Protein AF-A0A7S0X3K2-F1 (afdb_monomer_lite)

Secondary structure (DSSP, 8-state):
-EEE-STTTHHHHHHHHHTT-TT--EEESS-TT----TTHHHHHHHHHHTTSS-HHHHHHHHHHTTGGGG--EEE-TTS-SSS-EEETTTTEEE-PPP-

Radius of gyration: 12.29 Å; chains: 1; bounding box: 33×23×30 Å

Foldseek 3Di:
DEEAQFFLQQVVLVVCVVVLVQPDKYKYLAHNHFGGDPPQRVVLLVCQAVVVDDPVRSLVSCVVVVSVVRQIAMHHNVPDFPDFDQDPVPSHTHGNGHD

Organism: NCBI:txid81844

pLDDT: mean 79.02, std 14.31, range [46.84, 95.06]

Structure (mmCIF, N/CA/C/O backbone):
data_AF-A0A7S0X3K2-F1
#
_entry.id   AF-A0A7S0X3K2-F1
#
loop_
_atom_site.group_PDB
_atom_site.id
_atom_site.type_symbol
_atom_site.label_atom_id
_atom_site.label_alt_id
_atom_site.label_comp_id
_atom_site.label_asym_id
_atom_site.label_entity_id
_atom_site.label_seq_id
_atom_site.pdbx_PDB_ins_code
_atom_site.Cartn_x
_atom_site.Cartn_y
_atom_site.Cartn_z
_atom_site.occupancy
_atom_site.B_iso_or_equiv
_atom_site.auth_seq_id
_atom_site.auth_comp_id
_atom_site.auth_asym_id
_atom_site.auth_atom_id
_atom_site.pdbx_PDB_model_num
ATOM 1 N N . MET A 1 1 ? -10.779 -4.997 4.091 1.00 81.62 1 MET A N 1
ATOM 2 C CA . MET A 1 1 ? -9.514 -4.357 3.669 1.00 81.62 1 MET A CA 1
ATOM 3 C C . MET A 1 1 ? -8.726 -5.346 2.829 1.00 81.62 1 MET A C 1
ATOM 5 O O . MET A 1 1 ?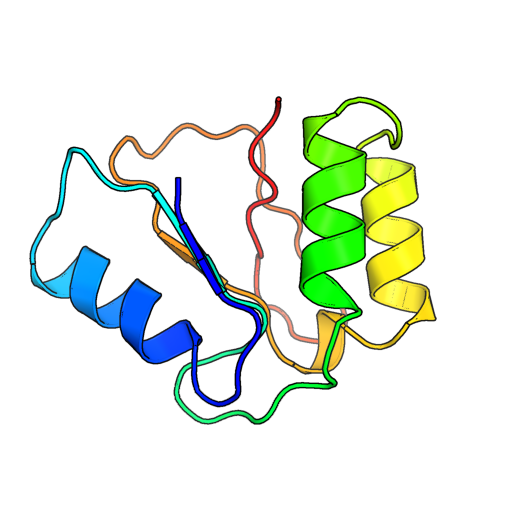 -8.658 -6.507 3.210 1.00 81.62 1 MET A O 1
ATOM 9 N N . LEU A 1 2 ? -8.173 -4.898 1.704 1.00 88.62 2 LEU A N 1
ATOM 10 C CA . LEU A 1 2 ? -7.303 -5.679 0.827 1.00 88.62 2 LEU A CA 1
ATOM 11 C C . LEU A 1 2 ? -5.868 -5.165 0.957 1.00 88.62 2 LEU A C 1
ATOM 13 O O . LEU A 1 2 ? -5.635 -3.964 0.820 1.00 88.62 2 LEU A O 1
ATOM 17 N N . VAL A 1 3 ? -4.925 -6.075 1.194 1.00 88.94 3 VAL A N 1
ATOM 18 C CA . VAL A 1 3 ? -3.483 -5.800 1.195 1.00 88.94 3 VAL A CA 1
ATOM 19 C C . VAL A 1 3 ? -2.883 -6.541 0.010 1.00 88.94 3 VAL A C 1
ATOM 21 O O . VAL A 1 3 ? -3.055 -7.752 -0.109 1.00 88.94 3 VAL A O 1
ATOM 24 N N . LEU A 1 4 ? -2.244 -5.807 -0.896 1.00 90.88 4 LEU A N 1
ATOM 25 C CA . LEU A 1 4 ? -1.797 -6.314 -2.187 1.00 90.88 4 LEU A CA 1
ATOM 26 C C . LEU A 1 4 ? -0.286 -6.167 -2.311 1.00 90.88 4 LEU A C 1
ATOM 28 O O . LEU A 1 4 ? 0.228 -5.069 -2.516 1.00 90.88 4 LEU A O 1
ATOM 32 N N . ASP A 1 5 ? 0.402 -7.295 -2.220 1.00 90.38 5 ASP A N 1
ATOM 33 C CA . ASP A 1 5 ? 1.858 -7.391 -2.279 1.00 90.38 5 ASP A CA 1
ATOM 34 C C . ASP A 1 5 ? 2.264 -8.144 -3.539 1.00 90.38 5 ASP A C 1
ATOM 36 O O . ASP A 1 5 ? 2.520 -9.342 -3.549 1.00 90.38 5 ASP A O 1
ATOM 40 N N . SER A 1 6 ? 2.133 -7.436 -4.653 1.00 91.31 6 SER A N 1
ATOM 41 C CA . SER A 1 6 ? 2.471 -7.925 -5.984 1.00 91.31 6 SER A CA 1
ATOM 42 C C . SER A 1 6 ? 2.901 -6.756 -6.859 1.00 91.31 6 SER A C 1
ATOM 44 O O . SER A 1 6 ? 2.554 -5.596 -6.590 1.00 91.31 6 SER A O 1
ATOM 46 N N . CYS A 1 7 ? 3.655 -7.056 -7.915 1.00 92.06 7 CYS A N 1
ATOM 47 C CA . CYS A 1 7 ? 3.980 -6.085 -8.953 1.00 92.06 7 CYS A CA 1
ATOM 48 C C . CYS A 1 7 ? 2.700 -5.465 -9.525 1.00 92.06 7 CYS A C 1
ATOM 50 O O . CYS A 1 7 ? 1.694 -6.151 -9.713 1.00 92.06 7 CYS A O 1
ATOM 52 N N . PHE A 1 8 ? 2.754 -4.168 -9.818 1.00 93.56 8 PHE A N 1
ATOM 53 C CA . PHE A 1 8 ? 1.657 -3.395 -10.400 1.00 93.56 8 PHE A CA 1
ATOM 54 C C . PHE A 1 8 ? 0.396 -3.346 -9.520 1.00 93.56 8 PHE A C 1
ATOM 56 O O . PHE A 1 8 ? -0.685 -2.981 -9.989 1.00 93.56 8 PHE A O 1
ATOM 63 N N . SER A 1 9 ? 0.514 -3.680 -8.228 1.00 93.06 9 SER A N 1
ATOM 64 C CA . SER A 1 9 ? -0.610 -3.714 -7.282 1.00 93.06 9 SER A CA 1
ATOM 65 C C . SER A 1 9 ? -1.329 -2.368 -7.151 1.00 93.06 9 SER A C 1
ATOM 67 O O . SER A 1 9 ? -2.530 -2.342 -6.875 1.00 93.06 9 SER A O 1
ATOM 69 N N . GLY A 1 10 ? -0.659 -1.253 -7.456 1.00 91.88 10 GLY A N 1
ATOM 70 C CA . GLY A 1 10 ? -1.282 0.068 -7.522 1.00 91.88 10 GLY A CA 1
ATOM 71 C C . GLY A 1 10 ? -2.415 0.179 -8.547 1.00 91.88 10 GLY A C 1
ATOM 72 O O . GLY A 1 10 ? -3.289 1.031 -8.390 1.00 91.88 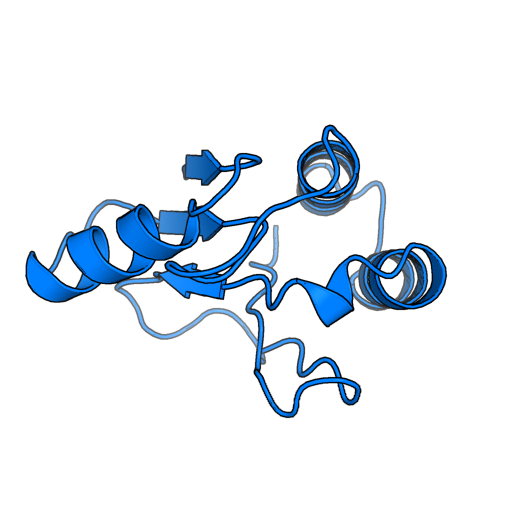10 GLY A O 1
ATOM 73 N N . ARG A 1 11 ? -2.496 -0.723 -9.540 1.00 95.06 11 ARG A N 1
ATOM 74 C CA . ARG A 1 11 ? -3.630 -0.756 -10.478 1.00 95.06 11 ARG A CA 1
ATOM 75 C C . ARG A 1 11 ? -4.957 -1.028 -9.768 1.00 95.06 11 ARG A C 1
ATOM 77 O O . ARG A 1 11 ? -5.992 -0.514 -10.180 1.00 95.06 11 ARG A O 1
ATOM 84 N N . TRP A 1 12 ? -4.942 -1.777 -8.669 1.00 94.44 12 TRP A N 1
ATOM 85 C CA . TRP A 1 12 ? -6.141 -2.026 -7.868 1.00 94.44 12 TRP A CA 1
ATOM 86 C C . TRP A 1 12 ? -6.600 -0.786 -7.099 1.00 94.44 12 TRP A C 1
ATOM 88 O O . TRP A 1 12 ? -7.801 -0.565 -6.962 1.00 94.44 12 TRP A O 1
ATOM 98 N N . VAL A 1 13 ? -5.658 0.045 -6.643 1.00 90.88 13 VAL A N 1
ATOM 99 C CA . VAL A 1 13 ? -5.949 1.339 -6.005 1.00 90.88 13 VAL A CA 1
ATOM 100 C C . VAL A 1 13 ? -6.599 2.293 -7.009 1.00 90.88 13 VAL A C 1
ATOM 102 O O . VAL A 1 13 ? -7.590 2.948 -6.686 1.00 90.88 13 VAL A O 1
ATOM 105 N N . GLU A 1 14 ? -6.082 2.345 -8.238 1.00 92.38 14 GLU A N 1
ATOM 106 C CA . GLU A 1 14 ? -6.682 3.121 -9.331 1.00 92.38 14 GLU A CA 1
ATOM 107 C C . GLU A 1 14 ? -8.086 2.626 -9.672 1.00 92.38 14 GLU A C 1
ATOM 109 O O . GLU A 1 14 ? -9.016 3.424 -9.686 1.00 92.38 14 GLU A O 1
ATOM 114 N N . LEU A 1 15 ? -8.265 1.316 -9.863 1.00 94.12 15 LEU A N 1
ATOM 115 C CA . LEU A 1 15 ? -9.564 0.727 -10.195 1.00 94.12 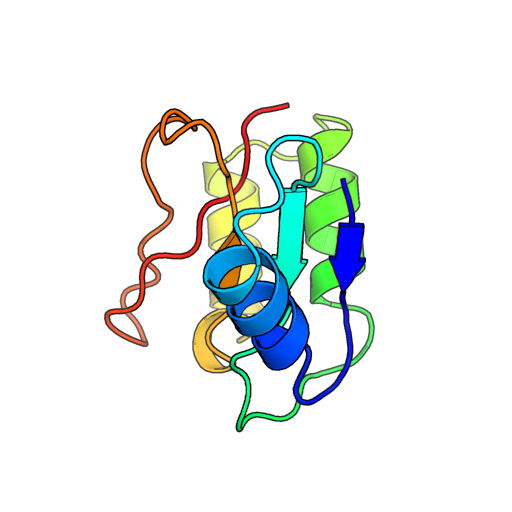15 LEU A CA 1
ATOM 116 C C . LEU A 1 15 ? -10.608 0.953 -9.097 1.00 94.12 15 LEU A C 1
ATOM 118 O O . LEU A 1 15 ? -11.760 1.252 -9.406 1.00 94.12 15 LEU A O 1
ATOM 122 N N . ALA A 1 16 ? -10.226 0.827 -7.823 1.00 91.44 16 ALA A N 1
ATOM 123 C CA . ALA A 1 16 ? -11.129 1.100 -6.708 1.00 91.44 16 ALA A CA 1
ATOM 124 C C . ALA A 1 16 ? -11.575 2.572 -6.693 1.00 91.44 16 ALA A C 1
ATOM 126 O O . ALA A 1 16 ? -12.752 2.857 -6.467 1.00 91.44 16 ALA A O 1
ATOM 127 N N . ARG A 1 17 ? -10.660 3.494 -7.026 1.00 89.69 17 ARG A N 1
ATOM 128 C CA . ARG A 1 17 ? -10.954 4.925 -7.174 1.00 89.69 17 ARG A CA 1
ATOM 129 C C . ARG A 1 17 ? -11.845 5.218 -8.378 1.00 89.69 17 ARG A C 1
ATOM 131 O O . ARG A 1 17 ? -12.846 5.904 -8.215 1.00 89.69 17 ARG A O 1
ATOM 138 N N . GLU A 1 18 ? -11.503 4.692 -9.552 1.00 93.25 18 GLU A N 1
ATOM 139 C CA . GLU A 1 18 ? -12.267 4.844 -10.800 1.00 93.25 18 GLU A CA 1
ATOM 140 C C . GLU A 1 18 ? -13.711 4.347 -10.639 1.00 93.25 18 GLU A C 1
ATOM 142 O O . GLU A 1 18 ? -14.640 4.939 -11.183 1.00 93.25 18 GLU A O 1
ATOM 147 N N . ARG A 1 19 ? -13.905 3.271 -9.866 1.00 94.81 19 ARG A N 1
ATOM 148 C CA . ARG A 1 19 ? -15.220 2.665 -9.617 1.00 94.81 19 ARG A CA 1
ATOM 149 C C . ARG A 1 19 ? -15.966 3.242 -8.416 1.00 94.81 19 ARG A C 1
ATOM 151 O O . ARG A 1 19 ? -17.113 2.858 -8.214 1.00 94.81 19 ARG A O 1
ATOM 158 N N . GLY A 1 20 ? -15.341 4.112 -7.622 1.00 90.44 20 GLY A N 1
ATOM 159 C CA . GLY A 1 20 ? -15.952 4.665 -6.412 1.00 90.44 20 GLY A CA 1
ATOM 160 C C . GLY A 1 20 ? -16.407 3.584 -5.424 1.00 90.44 20 GLY A C 1
ATOM 161 O O . GLY A 1 20 ? -17.541 3.620 -4.959 1.00 90.44 20 GLY A O 1
ATOM 162 N N . LEU A 1 21 ? -15.564 2.584 -5.143 1.00 90.69 21 LEU A N 1
ATOM 163 C CA . LEU A 1 21 ? -15.934 1.483 -4.244 1.00 90.69 21 LEU A CA 1
ATOM 164 C C . LEU A 1 21 ? -16.017 1.964 -2.789 1.00 90.69 21 LEU A C 1
ATOM 166 O O . LEU A 1 21 ? -15.004 2.109 -2.121 1.00 90.69 21 LEU A O 1
ATOM 170 N N . HIS A 1 22 ? -17.215 2.198 -2.264 1.00 88.25 22 HIS A N 1
ATOM 171 C CA . HIS A 1 22 ? -17.382 2.790 -0.930 1.00 88.25 22 HIS A CA 1
ATOM 172 C C . HIS A 1 22 ? -17.144 1.828 0.246 1.00 88.25 22 HIS A C 1
ATOM 174 O O . HIS A 1 22 ? -16.963 2.272 1.376 1.00 88.25 22 HIS A O 1
ATOM 180 N N . ASP A 1 23 ? -17.140 0.524 -0.007 1.00 88.81 23 ASP A N 1
ATOM 181 C CA . ASP A 1 23 ? -17.050 -0.559 0.977 1.00 88.81 23 ASP A CA 1
ATOM 182 C C . ASP A 1 23 ? -15.674 -1.248 1.001 1.00 88.81 23 ASP A C 1
ATOM 184 O O . ASP A 1 23 ? -15.440 -2.174 1.783 1.00 88.81 23 ASP A O 1
ATOM 188 N N . VAL A 1 24 ? -14.736 -0.790 0.166 1.00 87.00 24 VAL A N 1
ATOM 189 C CA . VAL A 1 24 ? -13.423 -1.415 0.001 1.00 87.00 24 VAL A CA 1
ATOM 190 C C . VAL A 1 24 ? -12.304 -0.447 0.352 1.00 87.00 24 VAL A C 1
ATOM 192 O O . VAL A 1 24 ? -12.210 0.657 -0.171 1.00 87.00 24 VAL A O 1
ATOM 195 N N . VAL A 1 25 ? -11.375 -0.931 1.175 1.00 87.12 25 VAL A N 1
ATOM 196 C CA . VAL A 1 25 ? -10.061 -0.313 1.370 1.00 87.12 25 VAL A CA 1
ATOM 197 C C . VAL A 1 25 ? -9.015 -1.145 0.660 1.00 87.12 25 VAL A C 1
ATOM 199 O O . VAL A 1 25 ? -8.993 -2.366 0.841 1.00 87.12 25 VAL A O 1
ATOM 202 N N . VAL A 1 26 ? -8.136 -0.490 -0.093 1.00 89.19 26 VAL A N 1
ATOM 203 C CA . VAL A 1 26 ? -7.022 -1.136 -0.796 1.00 89.19 26 VAL A CA 1
ATOM 204 C C . VAL A 1 26 ? -5.711 -0.526 -0.318 1.00 89.19 26 VAL A C 1
ATOM 206 O O . VAL A 1 26 ? -5.559 0.691 -0.359 1.00 89.19 26 VAL A O 1
ATOM 209 N N . GLN A 1 27 ? -4.759 -1.356 0.098 1.00 88.06 27 GLN A N 1
ATOM 210 C CA . GLN A 1 27 ? -3.367 -0.977 0.338 1.00 88.06 27 GLN A CA 1
ATOM 211 C C . GLN A 1 27 ? -2.476 -1.806 -0.590 1.00 88.06 27 GLN A C 1
ATOM 213 O O . GLN A 1 27 ? -2.535 -3.032 -0.569 1.00 88.06 27 GLN A O 1
ATOM 218 N N . ALA A 1 28 ? -1.667 -1.146 -1.409 1.00 89.69 28 ALA A N 1
ATOM 219 C CA . ALA A 1 28 ? -0.809 -1.768 -2.407 1.00 89.69 28 ALA A CA 1
ATOM 220 C C . ALA A 1 28 ? 0.669 -1.506 -2.107 1.00 89.69 28 ALA A C 1
ATOM 222 O O . ALA A 1 28 ? 1.045 -0.392 -1.731 1.00 89.69 28 ALA A O 1
ATOM 223 N N . ALA A 1 29 ? 1.495 -2.531 -2.318 1.00 89.31 29 ALA A N 1
ATOM 224 C CA . ALA A 1 29 ? 2.934 -2.496 -2.086 1.00 89.31 29 ALA A CA 1
ATOM 225 C C . ALA A 1 29 ? 3.683 -1.597 -3.071 1.00 89.31 29 ALA A C 1
ATOM 227 O O . ALA A 1 29 ? 4.789 -1.152 -2.765 1.00 89.31 29 ALA A O 1
ATOM 228 N N . CYS A 1 30 ? 3.100 -1.337 -4.246 1.00 88.44 30 CYS A N 1
ATOM 229 C CA . CYS A 1 30 ? 3.708 -0.468 -5.242 1.00 88.44 30 CYS A CA 1
ATOM 230 C C . CYS A 1 30 ? 2.715 0.320 -6.103 1.00 88.44 30 CYS A C 1
ATOM 232 O O . CYS A 1 30 ? 1.505 0.088 -6.047 1.00 88.44 30 CYS A O 1
ATOM 234 N N . ALA A 1 31 ? 3.220 1.263 -6.905 1.00 88.44 31 ALA A N 1
ATOM 235 C CA . ALA A 1 31 ? 2.421 1.963 -7.911 1.00 88.44 31 ALA A CA 1
ATOM 236 C C . ALA A 1 31 ? 2.032 1.049 -9.094 1.00 88.44 31 ALA A C 1
ATOM 238 O O . ALA A 1 31 ? 2.587 -0.028 -9.299 1.00 88.44 31 ALA A O 1
ATOM 239 N N . SER A 1 32 ? 1.068 1.486 -9.911 1.00 90.50 32 SER A N 1
ATOM 240 C CA . SER A 1 32 ? 0.515 0.717 -11.043 1.00 90.50 32 SER A CA 1
ATOM 241 C C . SER A 1 32 ? 1.523 0.368 -12.144 1.00 90.50 32 SER A C 1
ATOM 243 O O . SER A 1 32 ? 1.278 -0.563 -12.904 1.00 90.50 32 SER A O 1
ATOM 245 N N . GLY A 1 33 ? 2.652 1.078 -12.222 1.00 89.38 33 GLY A N 1
ATOM 246 C CA . GLY A 1 33 ? 3.727 0.839 -13.190 1.00 89.38 33 GLY A CA 1
ATOM 247 C C . GLY A 1 33 ? 4.989 0.206 -12.603 1.00 89.38 33 GLY A C 1
ATOM 248 O O . GLY A 1 33 ? 6.005 0.163 -13.290 1.00 89.38 33 GLY A O 1
ATOM 249 N N . GLU A 1 34 ? 4.960 -0.241 -11.346 1.00 89.31 34 GLU A N 1
ATOM 250 C CA . GLU A 1 34 ? 6.170 -0.627 -10.615 1.00 89.31 34 GLU A CA 1
ATOM 251 C C . GLU A 1 34 ? 6.151 -2.084 -10.164 1.00 89.31 34 GLU A C 1
ATOM 253 O O . GLU A 1 34 ? 5.104 -2.678 -9.917 1.00 89.31 34 GLU A O 1
ATOM 258 N N . THR A 1 35 ? 7.338 -2.674 -10.061 1.00 89.12 35 THR A N 1
ATOM 259 C CA . THR A 1 35 ? 7.537 -4.002 -9.478 1.00 89.12 35 THR A CA 1
ATOM 260 C C . THR A 1 35 ? 7.736 -3.900 -7.974 1.00 89.12 35 THR A C 1
ATOM 262 O O . THR A 1 35 ? 8.200 -2.871 -7.483 1.00 89.12 35 THR A O 1
ATOM 265 N N . THR A 1 36 ? 7.434 -4.978 -7.249 1.00 86.25 36 THR A N 1
ATOM 266 C CA . THR A 1 36 ? 7.656 -5.036 -5.803 1.00 86.25 36 THR A CA 1
ATOM 267 C C . THR A 1 36 ? 8.681 -6.095 -5.402 1.00 86.25 36 THR A C 1
ATOM 269 O O . THR A 1 36 ? 8.974 -7.005 -6.176 1.00 86.25 36 THR A O 1
ATOM 272 N N . TYR A 1 37 ? 9.237 -5.956 -4.199 1.00 78.25 37 TYR A N 1
ATOM 273 C CA . TYR A 1 37 ? 9.977 -7.015 -3.524 1.00 78.25 37 TYR A CA 1
ATOM 274 C C . TYR A 1 37 ? 8.986 -7.840 -2.715 1.00 78.25 37 TYR A C 1
ATOM 276 O O . TYR A 1 37 ? 8.329 -7.294 -1.828 1.00 78.25 37 TYR A O 1
ATOM 284 N N . ASP A 1 38 ? 8.911 -9.135 -3.007 1.00 74.50 38 ASP A N 1
ATOM 285 C CA . ASP A 1 38 ? 7.955 -10.024 -2.356 1.00 74.50 38 ASP A CA 1
ATOM 286 C C . ASP A 1 38 ? 8.083 -10.003 -0.820 1.00 74.50 38 ASP A C 1
ATOM 288 O O . ASP A 1 38 ? 9.181 -9.946 -0.256 1.00 74.50 38 ASP A O 1
ATOM 292 N N . ASP A 1 39 ? 6.928 -10.096 -0.152 1.00 77.25 39 ASP A N 1
ATOM 293 C CA . ASP A 1 39 ? 6.735 -10.415 1.273 1.00 77.25 39 ASP A CA 1
ATOM 294 C C . ASP A 1 39 ? 7.151 -9.323 2.288 1.00 77.25 39 ASP A C 1
ATOM 296 O O . ASP A 1 39 ? 6.787 -9.375 3.467 1.00 77.25 39 ASP A O 1
ATOM 300 N N . LEU A 1 40 ? 7.868 -8.277 1.867 1.00 80.12 40 LEU A N 1
ATOM 301 C CA . LEU A 1 40 ? 8.267 -7.188 2.771 1.00 80.12 40 LEU A CA 1
ATOM 302 C C . LEU A 1 40 ? 7.093 -6.284 3.162 1.00 80.12 40 LEU A C 1
ATOM 304 O O . LEU A 1 40 ? 6.999 -5.856 4.318 1.00 80.12 40 LEU A O 1
ATOM 308 N N . PHE A 1 41 ? 6.204 -5.980 2.216 1.00 84.06 41 PHE A N 1
ATOM 309 C CA . PHE A 1 41 ? 5.091 -5.071 2.464 1.00 84.06 41 PHE A CA 1
ATOM 310 C C . PHE A 1 41 ? 4.010 -5.742 3.314 1.00 84.06 41 PHE A C 1
ATOM 312 O O . PHE A 1 41 ? 3.591 -5.175 4.324 1.00 84.06 41 PHE A O 1
ATOM 319 N N . THR A 1 42 ? 3.614 -6.973 2.980 1.00 87.38 42 THR A N 1
ATOM 320 C CA . THR A 1 42 ? 2.578 -7.701 3.734 1.00 87.38 42 THR A CA 1
ATOM 321 C C . THR A 1 42 ? 2.962 -7.879 5.196 1.00 87.38 42 THR A C 1
ATOM 323 O O . THR A 1 42 ? 2.167 -7.555 6.080 1.00 87.38 42 THR A O 1
ATOM 326 N N . ARG A 1 43 ? 4.194 -8.331 5.477 1.00 86.50 43 ARG A N 1
ATOM 327 C CA . ARG A 1 43 ? 4.671 -8.531 6.856 1.00 86.50 43 ARG A CA 1
ATOM 328 C C . ARG A 1 43 ? 4.607 -7.257 7.680 1.00 86.50 43 ARG A C 1
ATOM 330 O O . ARG A 1 43 ? 4.217 -7.297 8.842 1.00 86.50 43 ARG A O 1
ATOM 337 N N . LEU A 1 44 ? 4.988 -6.129 7.092 1.00 86.38 44 LEU A N 1
ATOM 338 C CA . LEU A 1 44 ? 4.911 -4.842 7.765 1.00 86.38 44 LEU A CA 1
ATOM 339 C C . LEU A 1 44 ? 3.461 -4.465 8.094 1.00 86.38 44 LEU A C 1
ATOM 341 O O . LEU A 1 44 ? 3.164 -4.121 9.237 1.00 86.38 44 LEU A O 1
ATOM 345 N N . ILE A 1 45 ? 2.580 -4.525 7.091 1.00 84.19 45 ILE A N 1
ATOM 346 C CA . ILE A 1 45 ? 1.177 -4.120 7.214 1.00 84.19 45 ILE A CA 1
ATOM 347 C C . ILE A 1 45 ? 0.451 -4.980 8.249 1.00 84.19 45 ILE A C 1
ATOM 349 O O . ILE A 1 45 ? -0.248 -4.441 9.102 1.00 84.19 45 ILE A O 1
ATOM 353 N N . VAL A 1 46 ? 0.667 -6.297 8.231 1.00 86.38 46 VAL A N 1
ATOM 354 C CA . VAL A 1 46 ? 0.075 -7.224 9.207 1.00 86.38 46 VAL A CA 1
ATOM 355 C C . VAL A 1 46 ? 0.519 -6.885 10.630 1.00 86.38 46 VAL A C 1
ATOM 357 O O . VAL A 1 46 ? -0.321 -6.750 11.514 1.00 86.38 46 VAL A O 1
ATOM 360 N N . ARG A 1 47 ? 1.822 -6.684 10.857 1.00 87.62 47 ARG A N 1
ATOM 361 C CA . ARG A 1 47 ? 2.349 -6.366 12.194 1.00 87.62 47 ARG A CA 1
ATOM 362 C C . ARG A 1 47 ? 1.851 -5.019 12.714 1.00 87.62 47 ARG A C 1
ATOM 364 O O . ARG A 1 47 ? 1.554 -4.891 13.897 1.00 87.62 47 ARG A O 1
ATOM 371 N N . TYR A 1 48 ? 1.737 -4.027 11.834 1.00 85.00 48 TYR A N 1
ATOM 372 C CA . TYR A 1 48 ? 1.170 -2.729 12.187 1.00 85.00 48 TYR A CA 1
ATOM 373 C C . TYR A 1 48 ? -0.311 -2.842 12.580 1.00 85.00 48 TYR A C 1
ATOM 375 O O . TYR A 1 48 ? -0.697 -2.355 13.640 1.00 85.00 48 TYR A O 1
ATOM 383 N N . HIS A 1 49 ? -1.121 -3.561 11.795 1.00 82.00 49 HIS A N 1
ATOM 384 C CA . HIS A 1 49 ? -2.546 -3.771 12.093 1.00 82.00 49 HIS A CA 1
ATOM 385 C C . HIS A 1 49 ? -2.800 -4.622 13.337 1.00 82.00 49 HIS A C 1
ATOM 387 O O . HIS A 1 49 ? -3.795 -4.420 14.024 1.00 82.00 49 HIS A O 1
ATOM 393 N N . ASN A 1 50 ? -1.886 -5.533 13.671 1.00 86.69 50 ASN A N 1
ATOM 394 C CA . ASN A 1 50 ? -1.941 -6.298 14.917 1.00 86.69 50 ASN A CA 1
ATOM 395 C C . ASN A 1 50 ? -1.530 -5.476 16.155 1.00 86.69 50 ASN A C 1
ATOM 397 O O . ASN A 1 50 ? -1.566 -5.998 17.268 1.00 86.69 50 ASN A O 1
ATOM 401 N N . GLY A 1 51 ? -1.091 -4.223 15.983 1.00 86.06 51 GLY A N 1
ATOM 402 C CA . GLY A 1 51 ? -0.565 -3.398 17.072 1.00 86.06 51 GLY A CA 1
ATOM 403 C C . GLY A 1 51 ? 0.818 -3.831 17.570 1.00 86.06 51 GLY A C 1
ATOM 404 O O . GLY A 1 51 ? 1.261 -3.371 18.619 1.00 86.06 51 GLY A O 1
ATOM 405 N N . GLU A 1 52 ? 1.521 -4.698 16.833 1.00 89.94 52 GLU A N 1
ATOM 406 C CA . GLU A 1 52 ? 2.898 -5.106 17.153 1.00 89.94 52 GLU A CA 1
ATOM 407 C C . GLU A 1 52 ? 3.923 -4.026 16.799 1.00 89.94 52 GLU A C 1
ATOM 409 O O . GLU A 1 52 ? 5.062 -4.074 17.263 1.00 89.94 52 GLU A O 1
ATOM 414 N N . LEU A 1 53 ? 3.542 -3.099 15.919 1.00 86.44 53 LEU A N 1
ATOM 415 C CA . LEU A 1 53 ? 4.345 -1.950 15.533 1.00 86.44 53 LEU A CA 1
ATOM 416 C C . LEU A 1 53 ? 3.542 -0.679 15.758 1.00 86.44 53 LEU A C 1
ATOM 418 O O . LEU A 1 53 ? 2.401 -0.552 15.314 1.00 86.44 53 LEU A O 1
ATOM 422 N N . THR A 1 54 ? 4.183 0.305 16.371 1.00 86.88 54 THR A N 1
ATOM 423 C CA . THR A 1 54 ? 3.721 1.687 16.310 1.00 86.88 54 THR A CA 1
ATOM 424 C C . THR A 1 54 ? 3.885 2.239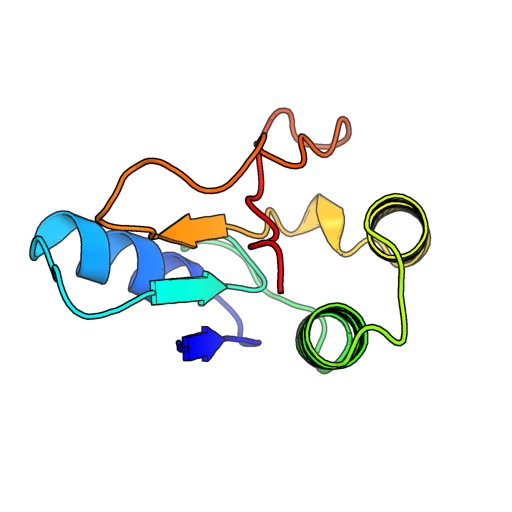 14.892 1.00 86.88 54 THR A C 1
ATOM 426 O O . THR A 1 54 ? 4.621 1.711 14.051 1.00 86.88 54 THR A O 1
ATOM 429 N N . ARG A 1 55 ? 3.216 3.362 14.622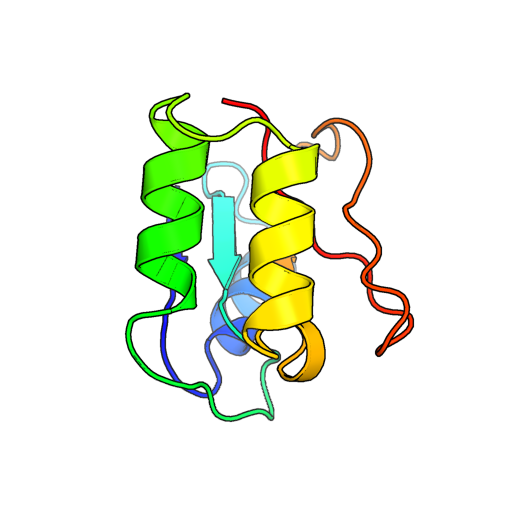 1.00 79.06 55 ARG A N 1
ATOM 430 C CA . ARG A 1 55 ? 3.315 4.079 13.343 1.00 79.06 55 ARG A CA 1
ATOM 431 C C . ARG A 1 55 ? 4.766 4.431 12.991 1.00 79.06 55 ARG A C 1
ATOM 433 O O . ARG A 1 55 ? 5.183 4.245 11.848 1.00 79.06 55 ARG A O 1
ATOM 440 N N . ASP A 1 56 ? 5.531 4.908 13.968 1.00 82.50 56 ASP A N 1
ATOM 441 C CA . ASP A 1 56 ? 6.914 5.356 13.770 1.00 82.50 56 ASP A CA 1
ATOM 442 C C . ASP A 1 56 ? 7.884 4.187 13.555 1.00 82.50 56 ASP A C 1
ATOM 444 O O . ASP A 1 56 ? 8.833 4.282 12.765 1.00 82.50 56 ASP A O 1
ATOM 448 N N . GLU A 1 57 ? 7.625 3.046 14.194 1.00 86.88 57 GLU A N 1
ATOM 449 C CA . GLU A 1 57 ? 8.380 1.817 13.948 1.00 86.88 57 GLU A CA 1
ATOM 450 C C . GLU A 1 57 ? 8.094 1.269 12.552 1.00 86.88 57 GLU A C 1
ATOM 452 O O . GLU A 1 57 ? 9.034 0.946 11.822 1.00 86.88 57 GLU A O 1
ATOM 457 N N . ALA A 1 58 ? 6.822 1.235 12.140 1.00 83.25 58 ALA A N 1
ATOM 458 C CA . ALA A 1 58 ? 6.445 0.805 10.799 1.00 83.25 58 ALA A CA 1
ATOM 459 C C . ALA A 1 58 ? 7.105 1.688 9.721 1.00 83.25 58 ALA A C 1
ATOM 461 O O . ALA A 1 58 ? 7.705 1.180 8.770 1.00 83.25 58 ALA A O 1
ATOM 462 N N . LEU A 1 59 ? 7.100 3.010 9.926 1.00 77.56 59 LEU A N 1
ATOM 463 C CA . LEU A 1 59 ? 7.827 3.979 9.100 1.00 77.56 59 LEU A CA 1
ATOM 464 C C . LEU A 1 59 ? 9.324 3.682 9.002 1.00 77.56 59 LEU A C 1
ATOM 466 O O . LEU A 1 59 ? 9.913 3.703 7.918 1.00 77.56 59 LEU A O 1
ATOM 470 N N . THR A 1 60 ? 9.952 3.427 10.147 1.00 83.12 60 THR A N 1
ATOM 471 C CA . THR A 1 60 ? 11.385 3.141 10.216 1.00 83.12 60 THR A CA 1
ATOM 472 C C . THR A 1 60 ? 11.723 1.869 9.444 1.00 83.12 60 THR A C 1
ATOM 474 O O . THR A 1 60 ? 12.730 1.840 8.733 1.00 83.12 60 THR A O 1
ATOM 477 N N . VAL A 1 61 ? 10.870 0.843 9.527 1.00 84.19 61 VAL A N 1
ATOM 478 C CA . VAL A 1 61 ? 11.031 -0.389 8.750 1.00 84.19 61 VAL A CA 1
ATOM 479 C C . VAL A 1 61 ? 10.918 -0.103 7.252 1.00 84.19 61 VAL A C 1
ATOM 481 O O . VAL A 1 61 ? 11.845 -0.464 6.534 1.00 84.19 61 VAL A O 1
ATOM 484 N N . MET A 1 62 ? 9.882 0.612 6.787 1.00 79.94 62 MET A N 1
ATOM 485 C CA . MET A 1 62 ? 9.712 0.941 5.354 1.00 79.94 62 MET A CA 1
ATOM 486 C C . MET A 1 62 ? 10.907 1.683 4.755 1.00 79.94 62 MET A C 1
ATOM 488 O O . MET A 1 62 ? 11.275 1.450 3.600 1.00 79.94 62 MET A O 1
ATOM 492 N N . ARG A 1 63 ? 11.494 2.603 5.531 1.00 78.44 63 ARG A N 1
ATOM 493 C CA . ARG A 1 63 ? 12.675 3.369 5.117 1.00 78.44 63 ARG A CA 1
ATOM 494 C C . ARG A 1 63 ? 13.906 2.474 5.020 1.00 78.44 63 ARG A C 1
ATOM 496 O O . ARG A 1 63 ? 14.627 2.542 4.031 1.00 78.44 63 ARG A O 1
ATOM 503 N N . LYS A 1 64 ? 14.135 1.621 6.023 1.00 82.12 64 LYS A N 1
ATOM 504 C CA . LYS A 1 64 ? 15.304 0.727 6.076 1.00 82.12 64 LYS A CA 1
ATOM 505 C C . LYS A 1 64 ? 15.238 -0.409 5.055 1.00 82.12 64 LYS A C 1
ATOM 507 O O . LYS A 1 64 ? 16.278 -0.804 4.542 1.00 82.12 64 LYS A O 1
ATOM 512 N N . SER A 1 65 ? 14.047 -0.928 4.763 1.00 78.38 65 SER A N 1
ATOM 513 C CA . SER A 1 65 ? 13.846 -2.022 3.804 1.00 78.38 65 SER A CA 1
ATOM 514 C C . SER A 1 65 ? 13.857 -1.564 2.344 1.00 78.38 65 SER A C 1
ATOM 516 O O . SER A 1 65 ? 13.826 -2.398 1.445 1.00 78.38 65 SER A O 1
ATOM 518 N N . GLY A 1 66 ? 13.842 -0.252 2.088 1.00 73.62 66 GLY A N 1
ATOM 519 C CA . GLY A 1 66 ? 13.700 0.294 0.740 1.00 73.62 66 GLY A CA 1
ATOM 520 C C . GLY A 1 66 ? 12.282 0.187 0.169 1.00 73.62 66 GLY A C 1
ATOM 521 O O . GLY A 1 66 ? 12.072 0.609 -0.967 1.00 73.62 66 GLY A O 1
ATOM 522 N N . THR A 1 67 ? 11.299 -0.295 0.945 1.00 73.88 67 THR A N 1
ATOM 523 C CA . THR A 1 67 ? 9.893 -0.445 0.519 1.00 73.88 67 THR A CA 1
ATOM 524 C C . THR A 1 67 ? 9.276 0.878 0.066 1.00 73.88 67 THR A C 1
ATOM 526 O O . THR A 1 67 ? 8.462 0.897 -0.851 1.00 73.88 67 THR A O 1
ATOM 529 N N . CYS A 1 68 ? 9.720 2.004 0.629 1.00 68.12 68 CYS A N 1
ATOM 530 C CA . CYS A 1 68 ? 9.311 3.333 0.169 1.00 68.12 68 CYS A CA 1
ATOM 531 C C . CYS A 1 68 ? 9.638 3.646 -1.298 1.00 68.12 68 CYS A C 1
ATOM 533 O O . CYS A 1 68 ? 8.949 4.459 -1.914 1.00 68.12 68 CYS A O 1
ATOM 535 N N . SER A 1 69 ? 10.688 3.034 -1.851 1.00 73.75 69 SER A N 1
ATOM 536 C CA . SER A 1 69 ? 11.157 3.308 -3.217 1.00 73.75 69 SER A CA 1
ATOM 537 C C . SER A 1 69 ? 10.217 2.744 -4.282 1.00 73.75 69 SER A C 1
ATOM 539 O O . SER A 1 69 ? 10.308 3.129 -5.439 1.00 73.75 69 SER A O 1
ATOM 541 N N . MET A 1 70 ? 9.314 1.844 -3.886 1.00 76.12 70 MET A N 1
ATOM 542 C CA . MET A 1 70 ? 8.330 1.203 -4.760 1.00 76.12 70 MET A CA 1
ATOM 543 C C . MET A 1 70 ? 6.991 1.944 -4.760 1.00 76.12 70 MET A C 1
ATOM 545 O O . MET A 1 70 ? 6.008 1.426 -5.262 1.00 76.12 70 MET A O 1
ATOM 549 N N . HIS A 1 71 ? 6.922 3.127 -4.142 1.00 82.94 71 HIS A N 1
ATOM 550 C CA . HIS A 1 71 ? 5.717 3.951 -4.048 1.00 82.94 71 HIS A CA 1
ATOM 551 C C . HIS A 1 71 ? 4.449 3.202 -3.593 1.00 82.94 71 HIS A C 1
ATOM 553 O O . HIS A 1 71 ? 3.455 3.174 -4.331 1.00 82.94 71 HIS A O 1
ATOM 559 N N . PRO A 1 72 ? 4.435 2.633 -2.373 1.00 84.50 72 PRO A N 1
ATOM 560 C CA . PRO A 1 72 ? 3.216 2.067 -1.813 1.00 84.50 72 PRO A CA 1
ATOM 561 C C . PRO A 1 72 ? 2.068 3.080 -1.863 1.00 84.50 72 PRO A C 1
ATOM 563 O O . PRO A 1 72 ? 2.261 4.274 -1.615 1.00 84.50 72 PRO A O 1
ATOM 566 N N . CYS A 1 73 ? 0.863 2.618 -2.187 1.00 83.50 73 CYS A N 1
ATOM 567 C CA . CYS A 1 73 ? -0.300 3.488 -2.355 1.00 83.50 73 CYS A CA 1
ATOM 568 C C . CYS A 1 73 ? -1.560 2.866 -1.750 1.00 83.50 73 CYS A C 1
ATOM 570 O O . CYS A 1 73 ? -1.624 1.663 -1.505 1.00 83.50 73 CYS A O 1
ATOM 572 N N . ALA A 1 74 ? -2.561 3.696 -1.462 1.00 86.25 74 ALA A N 1
ATOM 573 C CA . ALA A 1 74 ? -3.802 3.238 -0.856 1.00 86.25 74 ALA A CA 1
ATOM 574 C C . ALA A 1 74 ? -5.029 3.937 -1.451 1.00 86.25 74 ALA A C 1
ATOM 576 O O . ALA A 1 74 ? -4.956 5.073 -1.928 1.00 86.25 74 ALA A O 1
ATOM 577 N N . TYR A 1 75 ? -6.162 3.244 -1.396 1.00 85.88 75 TYR A N 1
ATOM 578 C CA . TYR A 1 75 ? -7.491 3.785 -1.637 1.00 85.88 75 TYR A CA 1
ATOM 579 C C . TYR A 1 75 ? -8.314 3.650 -0.359 1.00 85.88 75 TYR A C 1
ATOM 581 O O . TYR A 1 75 ? -8.496 2.538 0.141 1.00 85.88 75 TYR A O 1
ATOM 589 N N . VAL A 1 76 ? -8.807 4.784 0.142 1.00 85.50 76 VAL A N 1
ATOM 590 C CA . VAL A 1 76 ? -9.702 4.860 1.296 1.00 85.50 76 VAL A CA 1
ATOM 591 C C . VAL A 1 76 ? -10.905 5.731 0.921 1.00 85.50 76 VAL A C 1
ATOM 593 O O . VAL A 1 76 ? -10.727 6.932 0.706 1.00 85.50 76 VAL A O 1
ATOM 596 N N . PRO A 1 77 ? -12.117 5.164 0.828 1.00 83.94 77 PRO A N 1
ATOM 597 C CA . PRO A 1 77 ? -13.264 5.882 0.276 1.00 83.94 77 PRO A CA 1
ATOM 598 C C . PRO A 1 77 ? -13.853 6.951 1.206 1.00 83.94 77 PRO A C 1
ATOM 600 O O . PRO A 1 77 ? -14.545 7.845 0.728 1.00 83.94 77 PRO A O 1
ATOM 603 N N . TRP A 1 78 ? -13.579 6.897 2.512 1.00 80.94 78 TRP A N 1
ATOM 604 C CA . TRP A 1 78 ? -14.108 7.845 3.506 1.00 80.94 78 TRP A CA 1
ATOM 605 C C . TRP A 1 78 ? -13.190 9.034 3.808 1.00 80.94 78 TRP A C 1
ATOM 607 O O . TRP A 1 78 ? -13.539 9.859 4.643 1.00 80.94 78 TRP A O 1
ATOM 617 N N . GLY A 1 79 ? -12.042 9.157 3.134 1.00 56.59 79 GLY A N 1
ATOM 618 C CA . GLY A 1 79 ? -11.162 10.333 3.222 1.00 56.59 79 GLY A CA 1
ATOM 619 C C . GLY A 1 79 ? -10.421 10.526 4.554 1.00 56.59 79 GLY A C 1
ATOM 620 O O . GLY A 1 79 ? -9.319 11.067 4.544 1.00 56.59 79 GLY A O 1
ATOM 621 N N . ASP A 1 80 ? -10.957 10.027 5.669 1.00 54.91 80 ASP A N 1
ATOM 622 C CA . ASP A 1 80 ? -10.379 10.159 7.004 1.00 54.91 80 ASP A CA 1
ATOM 623 C C . ASP A 1 80 ? -9.683 8.872 7.434 1.00 54.91 80 ASP A C 1
ATOM 625 O O . ASP A 1 80 ? -10.282 7.951 7.991 1.00 54.91 80 ASP A O 1
ATOM 629 N N . VAL A 1 81 ? -8.377 8.816 7.180 1.00 50.34 81 VAL A N 1
ATOM 630 C CA . VAL A 1 81 ? -7.485 7.946 7.946 1.00 50.34 81 VAL A CA 1
ATOM 631 C C . VAL A 1 81 ? -6.241 8.746 8.279 1.00 50.34 81 VAL A C 1
ATOM 633 O O . VAL A 1 81 ? -5.300 8.835 7.490 1.00 50.34 81 VAL A O 1
ATOM 636 N N . ASN A 1 82 ? -6.333 9.420 9.425 1.00 46.84 82 ASN A N 1
ATOM 637 C CA . ASN A 1 82 ? -5.262 9.966 10.254 1.00 46.84 82 ASN A CA 1
ATOM 638 C C . ASN A 1 82 ? -3.888 10.046 9.576 1.00 46.84 82 ASN A C 1
ATOM 640 O O . ASN A 1 82 ? -3.049 9.158 9.718 1.00 46.84 82 ASN A O 1
ATOM 644 N N . THR A 1 83 ? -3.657 11.175 8.908 1.00 50.81 83 THR A N 1
ATOM 645 C CA . THR A 1 83 ? -2.357 11.667 8.434 1.00 50.81 83 THR A CA 1
ATOM 646 C C . THR A 1 83 ? -1.604 10.676 7.528 1.00 50.81 83 THR A C 1
ATOM 648 O O . THR A 1 83 ? -1.002 9.731 8.039 1.00 50.81 83 THR A O 1
ATOM 651 N N . PRO A 1 84 ? -1.528 10.892 6.202 1.00 54.66 84 PRO A N 1
ATOM 652 C CA . PRO A 1 84 ? -0.674 10.083 5.331 1.00 54.66 84 PRO A CA 1
ATOM 653 C C . PRO A 1 84 ? 0.757 9.926 5.872 1.00 54.66 84 PRO A C 1
ATOM 655 O O . PRO A 1 84 ? 1.341 10.864 6.415 1.00 54.66 84 PRO A O 1
ATOM 658 N N . LEU A 1 85 ? 1.350 8.749 5.699 1.00 54.97 85 LEU A N 1
ATOM 659 C CA . LEU A 1 85 ? 2.794 8.554 5.769 1.00 54.97 85 LEU A CA 1
ATOM 660 C C . LEU A 1 85 ? 3.436 9.017 4.471 1.00 54.97 85 LEU A C 1
ATOM 662 O O . LEU A 1 85 ? 3.549 8.281 3.493 1.00 54.97 85 LEU A O 1
ATOM 666 N N . THR A 1 86 ? 3.903 10.252 4.462 1.00 50.91 86 THR A N 1
ATOM 667 C CA . THR A 1 86 ? 4.774 10.735 3.395 1.00 50.91 86 THR A CA 1
ATOM 668 C C . THR A 1 86 ? 6.131 10.063 3.526 1.00 50.91 86 THR A C 1
ATOM 670 O O . THR A 1 86 ? 6.857 10.313 4.490 1.00 50.91 86 THR A O 1
ATOM 673 N N . CYS A 1 87 ? 6.481 9.185 2.580 1.00 49.25 87 CYS A N 1
ATOM 674 C CA . CYS A 1 87 ? 7.859 8.733 2.491 1.00 49.25 87 CYS A CA 1
ATOM 675 C C . CYS A 1 87 ? 8.655 9.726 1.641 1.00 49.25 87 CYS A C 1
ATOM 677 O O . CYS A 1 87 ? 8.407 9.897 0.449 1.00 49.25 87 CYS A O 1
ATOM 679 N N . GLU A 1 88 ? 9.597 10.413 2.285 1.00 48.91 88 GLU A N 1
ATOM 680 C CA . GLU A 1 88 ? 10.359 11.530 1.710 1.00 48.91 88 GLU A CA 1
ATOM 681 C C . GLU A 1 88 ? 11.207 11.133 0.494 1.00 48.91 88 GLU A C 1
ATOM 683 O O . GLU A 1 88 ? 11.520 11.980 -0.335 1.00 48.91 88 GLU A O 1
ATOM 688 N N . THR A 1 89 ? 11.533 9.848 0.327 1.00 47.38 89 THR A N 1
ATOM 689 C CA . THR A 1 89 ? 12.315 9.364 -0.821 1.00 47.38 89 THR A CA 1
ATOM 690 C C . THR A 1 89 ? 11.564 9.400 -2.149 1.00 47.38 89 THR A C 1
ATOM 692 O O . THR A 1 89 ? 12.203 9.272 -3.189 1.00 47.38 89 THR A O 1
ATOM 695 N N . SER A 1 90 ? 10.241 9.592 -2.148 1.00 50.50 90 SER A N 1
ATOM 696 C CA . SER A 1 90 ? 9.453 9.594 -3.382 1.00 50.50 90 SER A CA 1
ATOM 697 C C . SER A 1 90 ? 8.487 10.762 -3.568 1.00 50.50 90 SER A C 1
ATOM 699 O O . SER A 1 90 ? 7.781 10.810 -4.576 1.00 50.50 90 SER A O 1
ATOM 701 N N . ASN A 1 91 ? 8.414 11.702 -2.618 1.00 50.16 91 ASN A N 1
ATOM 702 C CA . ASN A 1 91 ? 7.371 12.740 -2.565 1.00 50.16 91 ASN A CA 1
ATOM 703 C C . ASN A 1 91 ? 5.927 12.192 -2.636 1.00 50.16 91 ASN A C 1
ATOM 705 O O . ASN A 1 91 ? 4.987 12.966 -2.822 1.00 50.16 91 ASN A O 1
ATOM 709 N N . LYS A 1 92 ? 5.716 10.875 -2.478 1.00 51.69 92 LYS A N 1
ATOM 710 C CA . LYS A 1 92 ? 4.386 10.259 -2.472 1.00 51.69 92 LYS A CA 1
ATOM 711 C C . LYS A 1 92 ? 3.981 9.899 -1.045 1.00 51.69 92 LYS A C 1
ATOM 713 O O . LYS A 1 92 ? 4.708 9.249 -0.294 1.00 51.69 92 LYS A O 1
ATOM 718 N N . ALA A 1 93 ? 2.789 10.3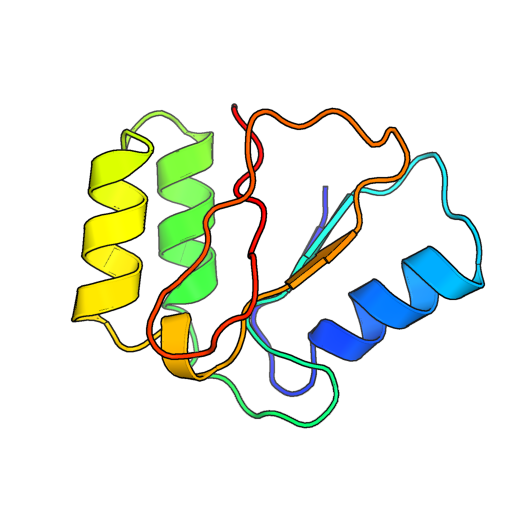55 -0.681 1.00 55.00 93 ALA A N 1
ATOM 719 C CA . ALA A 1 93 ? 2.114 10.025 0.561 1.00 55.00 93 ALA A CA 1
ATOM 720 C C . ALA A 1 93 ? 1.471 8.634 0.475 1.00 55.00 93 ALA A C 1
ATOM 722 O O . ALA A 1 93 ? 0.579 8.405 -0.339 1.00 55.00 93 ALA A O 1
ATOM 723 N N . PHE A 1 94 ? 1.915 7.711 1.325 1.00 61.69 94 PHE A N 1
ATOM 724 C CA . PHE A 1 94 ? 1.282 6.416 1.551 1.00 61.69 94 PHE A CA 1
ATOM 725 C C . PHE A 1 94 ? 0.435 6.467 2.823 1.00 61.69 94 PHE A C 1
ATOM 727 O O . PHE A 1 94 ? 0.920 6.873 3.864 1.00 61.69 94 PHE A O 1
ATOM 734 N N . HIS A 1 95 ? -0.818 6.029 2.806 1.00 61.69 95 HIS A N 1
ATOM 735 C CA . HIS A 1 95 ? -1.639 6.019 4.019 1.00 61.69 95 HIS A CA 1
ATOM 736 C C . HIS A 1 95 ? -1.527 4.655 4.723 1.00 61.69 95 HIS A C 1
ATOM 738 O O . HIS A 1 95 ? -2.088 3.664 4.247 1.00 61.69 95 HIS A O 1
ATOM 744 N N . LEU A 1 96 ? -0.819 4.598 5.862 1.00 63.59 96 LEU A N 1
ATOM 745 C CA . LEU A 1 96 ? -1.023 3.513 6.826 1.00 63.59 96 LEU A CA 1
ATOM 746 C C . LEU A 1 96 ? -2.306 3.807 7.590 1.00 63.59 96 LEU A C 1
ATOM 748 O O . LEU A 1 96 ? -2.438 4.860 8.210 1.00 63.59 96 LEU A O 1
ATOM 752 N N . LEU A 1 97 ? -3.258 2.888 7.503 1.00 62.28 97 LEU A N 1
ATOM 753 C CA . LEU A 1 97 ? -4.534 3.029 8.182 1.00 62.28 97 LEU A CA 1
ATOM 754 C C . LEU A 1 97 ? -4.317 2.719 9.655 1.00 62.28 97 LEU A C 1
ATOM 756 O O . LEU A 1 97 ? -3.810 1.642 9.946 1.00 62.28 97 LEU A O 1
ATOM 760 N N . SER A 1 98 ? -4.682 3.626 10.560 1.00 53.22 98 SER A N 1
ATOM 761 C CA . SER A 1 98 ? -4.664 3.314 11.990 1.00 53.22 98 SER A CA 1
ATOM 762 C C . SER A 1 98 ? -5.525 2.077 12.253 1.00 53.22 98 SER A C 1
ATOM 764 O O . SER A 1 98 ? -6.659 2.032 11.770 1.00 53.22 98 SER A O 1
ATOM 766 N N . ALA A 1 99 ? -4.956 1.109 12.978 1.00 49.66 99 ALA A N 1
ATOM 767 C CA . ALA A 1 99 ? -5.686 -0.014 13.559 1.00 49.66 99 ALA A CA 1
ATOM 768 C C . ALA A 1 99 ? -6.815 0.472 14.480 1.00 49.66 99 ALA A C 1
ATOM 770 O O . ALA A 1 99 ? -6.632 1.542 15.113 1.00 49.66 99 ALA A O 1
#

Sequence (99 aa):
MLVLDSCFSGRWVELARERGLHDVVVQAACASGETTYDDLFTRLIVRYHNGELTRDEALTVMRKSGTCSMHPCAYVPWGDVNTPLTCETSNKAFHLLSA